Protein AF-A0A368GN59-F1 (afdb_monomer_lite)

Foldseek 3Di:
DDDDDDDPDDDDPPDDLVNCCVVPPVVVVVVVVVVDDDDDDQDDDWPPCSCCSVLNDDDDDDDDDDDVQLPDPDDDDDDPVVVNVNSVVVLVVQPQPQDPVGRSTRDDPDDD

Sequence (112 aa):
MKASSVFDKVHGPSTTQERVYSEMVSPQVERILGGYNCTLFAYRQTGTRKTYTMEGGSGEHNSDKEDPTMLAQEVRVKDRAKVYRLLRRNAQERTTAATLMNMRSSPLQSSM

Radius of gyration: 17.4 Å; chains: 1; bounding box: 45×42×35 Å

Structure (mmCIF, N/CA/C/O backbone):
data_AF-A0A368GN59-F1
#
_entry.id   AF-A0A368GN59-F1
#
loop_
_atom_site.group_PDB
_atom_site.id
_atom_site.type_symbol
_atom_site.label_atom_id
_atom_site.label_alt_id
_atom_site.label_comp_id
_atom_site.label_asym_id
_atom_site.label_entity_id
_atom_site.label_seq_id
_atom_site.pdbx_PDB_ins_code
_atom_site.Cartn_x
_atom_site.Cartn_y
_atom_site.Cartn_z
_atom_site.occupancy
_atom_site.B_iso_or_equiv
_atom_site.auth_seq_id
_atom_site.auth_comp_id
_atom_site.auth_asym_id
_atom_site.auth_atom_id
_atom_site.pdbx_PDB_model_num
ATOM 1 N N . MET A 1 1 ? 29.556 -18.273 1.683 1.00 44.53 1 MET A N 1
ATOM 2 C CA . MET A 1 1 ? 28.669 -18.237 2.869 1.00 44.53 1 MET A CA 1
ATOM 3 C C . MET A 1 1 ? 27.293 -17.748 2.429 1.00 44.53 1 MET A C 1
ATOM 5 O O . MET A 1 1 ? 27.240 -16.734 1.747 1.00 44.53 1 MET A O 1
ATOM 9 N N . LYS A 1 2 ? 26.202 -18.466 2.737 1.00 58.69 2 LYS A N 1
ATOM 10 C CA . LYS A 1 2 ? 24.828 -17.984 2.495 1.00 58.69 2 LYS A CA 1
ATOM 11 C C . LYS A 1 2 ? 24.371 -17.216 3.733 1.00 58.69 2 LYS A C 1
ATOM 13 O O . LYS A 1 2 ? 24.351 -17.790 4.815 1.00 58.69 2 LYS A O 1
ATOM 18 N N . ALA A 1 3 ? 24.019 -15.946 3.574 1.00 65.38 3 ALA A N 1
ATOM 19 C CA . ALA A 1 3 ? 23.289 -15.225 4.607 1.00 65.38 3 ALA A CA 1
ATOM 20 C C . ALA A 1 3 ? 21.856 -15.781 4.659 1.00 65.38 3 ALA A C 1
ATOM 22 O O . ALA A 1 3 ? 21.195 -15.871 3.623 1.00 65.38 3 ALA A O 1
ATOM 23 N N . SER A 1 4 ? 21.407 -16.198 5.842 1.00 73.25 4 SER A N 1
ATOM 24 C CA . SER A 1 4 ? 20.008 -16.542 6.099 1.00 73.25 4 SER A CA 1
ATOM 25 C C . SER A 1 4 ? 19.347 -15.333 6.746 1.00 73.25 4 SER A C 1
ATOM 27 O O . SER A 1 4 ? 19.852 -14.818 7.743 1.00 73.25 4 SER A O 1
ATOM 29 N N . SER A 1 5 ? 18.252 -14.857 6.164 1.00 76.44 5 SER A N 1
ATOM 30 C CA . SER A 1 5 ? 17.496 -13.713 6.670 1.00 76.44 5 SER A CA 1
ATOM 31 C C . SER A 1 5 ? 16.104 -14.182 7.063 1.00 76.44 5 SER A C 1
ATOM 33 O O . SER A 1 5 ? 15.441 -14.876 6.293 1.00 76.44 5 SER A O 1
ATOM 35 N N . VAL A 1 6 ? 15.678 -13.813 8.268 1.00 90.62 6 VAL A N 1
ATOM 36 C CA . VAL A 1 6 ? 14.341 -14.115 8.782 1.00 90.62 6 VAL A CA 1
ATOM 37 C C . VAL A 1 6 ? 13.395 -13.009 8.326 1.00 90.62 6 VAL A C 1
ATOM 39 O O . VAL A 1 6 ? 13.683 -11.830 8.517 1.00 90.62 6 VAL A O 1
ATOM 42 N N . PHE A 1 7 ? 12.281 -13.398 7.714 1.00 89.00 7 PHE A N 1
ATOM 43 C CA . PHE A 1 7 ? 11.218 -12.500 7.274 1.00 89.00 7 PHE A CA 1
ATOM 44 C C . PHE A 1 7 ? 9.879 -13.054 7.747 1.00 89.00 7 PHE A C 1
ATOM 46 O O . PHE A 1 7 ? 9.692 -14.270 7.729 1.00 89.00 7 PHE A O 1
ATOM 53 N N . ASP A 1 8 ? 8.935 -12.175 8.085 1.00 90.94 8 ASP A N 1
ATOM 54 C CA . ASP A 1 8 ? 7.575 -12.591 8.453 1.00 90.94 8 ASP A CA 1
ATOM 55 C C . ASP A 1 8 ? 6.868 -13.288 7.283 1.00 90.94 8 ASP A C 1
ATOM 57 O O . ASP A 1 8 ? 6.193 -14.301 7.458 1.00 90.94 8 ASP A O 1
ATOM 61 N N . LYS A 1 9 ? 7.055 -12.758 6.065 1.00 88.19 9 LYS A N 1
ATOM 62 C CA . LYS A 1 9 ? 6.561 -13.345 4.815 1.00 88.19 9 LYS A CA 1
ATOM 63 C C . LYS A 1 9 ? 7.515 -13.104 3.655 1.00 88.19 9 LYS A C 1
ATOM 65 O O . LYS A 1 9 ? 8.079 -12.023 3.500 1.00 88.19 9 LYS A O 1
ATOM 70 N N . VAL A 1 10 ? 7.625 -14.112 2.790 1.00 90.12 10 VAL A N 1
ATOM 71 C CA . VAL A 1 10 ? 8.368 -14.050 1.528 1.00 90.12 10 VAL A CA 1
ATOM 72 C C . VAL A 1 10 ? 7.424 -14.418 0.390 1.00 90.12 10 VAL A C 1
ATOM 74 O O . VAL A 1 10 ? 6.850 -15.504 0.373 1.00 90.12 10 VAL A O 1
ATOM 77 N N . HIS A 1 11 ? 7.271 -13.513 -0.575 1.00 88.75 11 HIS A N 1
ATOM 78 C CA . HIS A 1 11 ? 6.410 -13.710 -1.738 1.00 88.75 11 HIS A CA 1
ATOM 79 C C . HIS A 1 11 ? 7.245 -14.047 -2.977 1.00 88.75 11 HIS A C 1
ATOM 81 O O . HIS A 1 11 ? 8.146 -13.296 -3.354 1.00 88.75 11 HIS A O 1
ATOM 87 N N . GLY A 1 12 ? 6.933 -15.176 -3.618 1.00 89.12 12 GLY A N 1
ATOM 88 C CA . GLY A 1 12 ? 7.561 -15.600 -4.870 1.00 89.12 12 GLY A CA 1
ATOM 89 C C . GLY A 1 12 ? 7.043 -14.830 -6.096 1.00 89.12 12 GLY A C 1
ATOM 90 O O . GLY A 1 12 ? 6.039 -14.120 -6.001 1.00 89.12 12 GLY A O 1
ATOM 91 N N . PRO A 1 13 ? 7.677 -14.999 -7.270 1.00 87.44 13 PRO A N 1
ATOM 92 C CA . PRO A 1 13 ? 7.349 -14.256 -8.494 1.00 87.44 13 PRO A CA 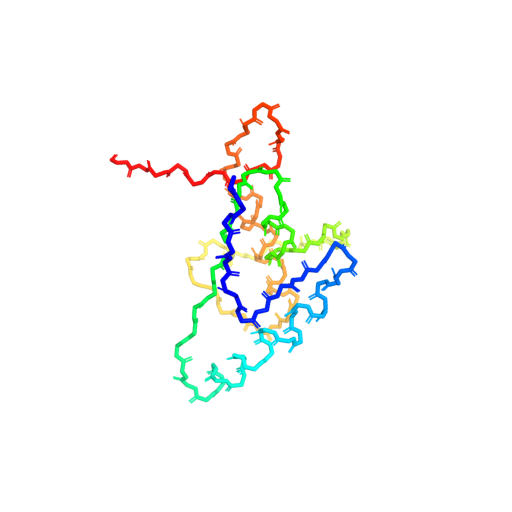1
ATOM 93 C C . PRO A 1 13 ? 5.937 -14.519 -9.041 1.00 87.44 13 PRO A C 1
ATOM 95 O O . PRO A 1 13 ? 5.416 -13.696 -9.785 1.00 87.44 13 PRO A O 1
ATOM 98 N N . SER A 1 14 ? 5.305 -15.633 -8.667 1.00 91.00 14 SER A N 1
ATOM 99 C CA . SER A 1 14 ? 3.919 -15.963 -9.020 1.00 91.00 14 SER A CA 1
ATOM 100 C C . SER A 1 14 ? 2.873 -15.275 -8.134 1.00 91.00 14 SER A C 1
ATOM 102 O O . SER A 1 14 ? 1.675 -15.417 -8.373 1.00 91.00 14 SER A O 1
ATOM 104 N N . THR A 1 15 ? 3.295 -14.541 -7.099 1.00 91.00 15 THR A N 1
ATOM 105 C CA . THR A 1 15 ? 2.369 -13.871 -6.178 1.00 91.00 15 THR A CA 1
ATOM 106 C C . THR A 1 15 ? 1.695 -12.685 -6.864 1.00 91.00 15 THR A C 1
ATOM 108 O O . THR A 1 15 ? 2.360 -11.814 -7.425 1.00 91.00 15 THR A O 1
ATOM 111 N N . THR A 1 16 ? 0.366 -12.623 -6.788 1.00 90.44 16 THR A N 1
ATOM 112 C CA . THR A 1 16 ? -0.431 -11.531 -7.356 1.00 90.44 16 THR A CA 1
ATOM 113 C C . THR A 1 16 ? -0.519 -10.334 -6.408 1.00 90.44 16 THR A C 1
ATOM 115 O O . THR A 1 16 ? -0.355 -10.458 -5.193 1.00 90.44 16 THR A O 1
ATOM 118 N N . GLN A 1 17 ? -0.838 -9.161 -6.961 1.00 85.62 17 GLN A N 1
ATOM 119 C CA . GLN A 1 17 ? -1.079 -7.943 -6.175 1.00 85.62 17 GLN A CA 1
ATOM 120 C C . GLN A 1 17 ? -2.243 -8.103 -5.193 1.00 85.62 17 GLN A C 1
ATOM 122 O O . GLN A 1 17 ? -2.163 -7.635 -4.062 1.00 85.62 17 GLN A O 1
ATOM 127 N N . GLU A 1 18 ? -3.299 -8.797 -5.615 1.00 91.81 18 GLU A N 1
ATOM 128 C CA . GLU A 1 18 ? -4.454 -9.107 -4.773 1.00 91.81 18 GLU A CA 1
ATOM 129 C C . GLU A 1 18 ? -4.048 -9.917 -3.541 1.00 91.81 18 GLU A C 1
ATOM 131 O O . GLU A 1 18 ? -4.441 -9.589 -2.423 1.00 91.81 18 GLU A O 1
ATOM 136 N N . ARG A 1 19 ? -3.188 -10.924 -3.728 1.00 92.12 19 ARG A N 1
ATOM 137 C CA . ARG A 1 19 ? -2.720 -11.756 -2.623 1.00 92.12 19 ARG A CA 1
ATOM 138 C C . ARG A 1 19 ? -1.871 -10.970 -1.629 1.00 92.12 19 ARG A C 1
ATOM 140 O O . ARG A 1 19 ? -2.091 -11.085 -0.429 1.00 92.12 19 ARG A O 1
ATOM 147 N N . VAL A 1 20 ? -0.956 -10.128 -2.114 1.00 91.44 20 VAL A N 1
ATOM 148 C CA . VAL A 1 20 ? -0.173 -9.231 -1.243 1.00 91.44 20 VAL A CA 1
ATOM 149 C C . VAL A 1 20 ? -1.094 -8.275 -0.477 1.00 91.44 20 VAL A C 1
ATOM 151 O O . VAL A 1 20 ? -0.912 -8.083 0.723 1.00 91.44 20 VAL A O 1
ATOM 154 N N . TYR A 1 21 ? -2.106 -7.705 -1.141 1.00 91.00 21 TYR A N 1
ATOM 155 C CA . TYR A 1 21 ? -3.072 -6.813 -0.501 1.00 91.00 21 TYR A CA 1
ATOM 156 C C . TYR A 1 21 ? -3.864 -7.519 0.603 1.00 91.00 21 TYR A C 1
ATOM 158 O O . TYR A 1 21 ? -3.895 -7.036 1.734 1.00 91.00 21 TYR A O 1
ATOM 166 N N . SER A 1 22 ? -4.467 -8.669 0.295 1.00 93.75 22 SER A N 1
ATOM 167 C CA . SER A 1 22 ? -5.272 -9.437 1.248 1.00 93.75 22 SER A CA 1
ATOM 168 C C . SER A 1 22 ? -4.456 -9.834 2.478 1.00 93.75 22 SER A C 1
ATOM 170 O O . SER A 1 22 ? -4.918 -9.678 3.604 1.00 93.75 22 SER A O 1
ATOM 172 N N . GLU A 1 23 ? -3.222 -10.286 2.268 1.00 92.19 23 GLU A N 1
ATOM 173 C CA . GLU A 1 23 ? -2.396 -10.835 3.336 1.00 92.19 23 GLU A CA 1
ATOM 174 C C . GLU A 1 23 ? -1.683 -9.786 4.201 1.00 92.19 23 GLU A C 1
ATOM 176 O O . GLU A 1 23 ? -1.375 -10.088 5.354 1.00 92.19 23 GLU A O 1
ATOM 181 N N . MET A 1 24 ? -1.371 -8.602 3.658 1.00 91.12 24 MET A N 1
ATOM 182 C CA . MET A 1 24 ? -0.531 -7.599 4.335 1.00 91.12 24 MET A CA 1
ATOM 183 C C . MET A 1 24 ? -1.250 -6.274 4.593 1.00 91.12 24 MET A C 1
ATOM 185 O O . MET A 1 24 ? -0.979 -5.618 5.596 1.00 91.12 24 MET A O 1
ATOM 189 N N . VAL A 1 25 ? -2.142 -5.857 3.690 1.00 91.69 25 VAL A N 1
ATOM 190 C CA . VAL A 1 25 ? -2.725 -4.505 3.683 1.00 91.69 25 VAL A CA 1
ATOM 191 C C . VAL A 1 25 ? -4.132 -4.498 4.266 1.00 91.69 25 VAL A C 1
ATOM 193 O O . VAL A 1 25 ? -4.432 -3.639 5.089 1.00 91.69 25 VAL A O 1
ATOM 196 N N . SER A 1 26 ? -4.975 -5.465 3.892 1.00 94.50 26 SER A N 1
ATOM 197 C CA . SER A 1 26 ? -6.367 -5.553 4.356 1.00 94.50 26 SER A CA 1
ATOM 198 C C . SER A 1 26 ? -6.499 -5.484 5.886 1.00 94.50 26 SER A C 1
ATOM 200 O O . SER A 1 26 ? -7.290 -4.667 6.356 1.00 94.50 26 SER A O 1
ATOM 202 N N . PRO A 1 27 ? -5.683 -6.202 6.690 1.00 93.81 27 PRO A N 1
ATOM 203 C CA . PRO A 1 27 ? -5.767 -6.106 8.151 1.00 93.81 27 PRO A CA 1
ATOM 204 C C . PRO A 1 27 ? -5.410 -4.715 8.698 1.00 93.81 27 PRO A C 1
ATOM 206 O O . PRO A 1 27 ? -5.876 -4.317 9.761 1.00 93.81 27 PRO A O 1
ATOM 209 N N . GLN A 1 28 ? -4.582 -3.945 7.984 1.00 94.00 28 GLN A N 1
ATOM 210 C CA . GLN A 1 28 ? -4.236 -2.582 8.398 1.00 94.00 28 GLN A CA 1
ATOM 211 C C . GLN A 1 28 ? -5.381 -1.603 8.120 1.00 94.00 28 GLN A C 1
ATOM 213 O O . GLN A 1 28 ? -5.538 -0.637 8.859 1.00 94.00 28 GLN A O 1
ATOM 218 N N . VAL A 1 29 ? -6.210 -1.852 7.098 1.00 93.44 29 VAL A N 1
ATOM 219 C CA . VAL A 1 29 ? -7.385 -1.015 6.800 1.00 93.44 29 VAL A CA 1
ATOM 220 C C . VAL A 1 29 ? -8.369 -1.031 7.967 1.00 93.44 29 VAL A C 1
ATOM 222 O O . VAL A 1 29 ? -8.855 0.024 8.364 1.00 93.44 29 VAL A O 1
ATOM 225 N N . GLU A 1 30 ? -8.604 -2.196 8.571 1.00 93.38 30 GLU A N 1
ATOM 226 C CA . GLU A 1 30 ? -9.454 -2.315 9.763 1.00 93.38 30 GLU A CA 1
ATOM 227 C C . GLU A 1 30 ? -8.910 -1.484 10.933 1.00 93.38 30 GLU A C 1
ATOM 229 O O . GLU A 1 30 ? -9.664 -0.778 11.602 1.00 93.38 30 GLU A O 1
ATOM 234 N N . ARG A 1 31 ? -7.586 -1.479 11.132 1.00 94.88 31 ARG A N 1
ATOM 235 C CA . ARG A 1 31 ? -6.935 -0.639 12.149 1.00 94.88 31 ARG A CA 1
ATOM 236 C C . ARG A 1 31 ? -7.084 0.850 11.841 1.00 94.88 31 ARG A C 1
ATOM 238 O O . ARG A 1 31 ? -7.372 1.626 12.745 1.00 94.88 31 ARG A O 1
ATOM 245 N N . ILE A 1 32 ? -6.937 1.254 10.581 1.00 95.56 32 ILE A N 1
ATOM 246 C CA . ILE A 1 32 ? -7.145 2.649 10.166 1.00 95.56 32 ILE A CA 1
ATOM 247 C C . ILE A 1 32 ? -8.582 3.089 10.468 1.00 95.56 32 ILE A C 1
ATOM 249 O O . ILE A 1 32 ? -8.786 4.155 11.045 1.00 95.56 32 ILE A O 1
ATOM 253 N N . LEU A 1 33 ? -9.577 2.255 10.146 1.00 94.88 33 LEU A N 1
ATOM 254 C CA . LEU A 1 33 ? -10.983 2.531 10.463 1.00 94.88 33 LEU A CA 1
ATOM 255 C C . LEU A 1 33 ? -11.248 2.571 11.977 1.00 94.88 33 LEU A C 1
ATOM 257 O O . LEU A 1 33 ? -12.117 3.315 12.422 1.00 94.88 33 LEU A O 1
ATOM 261 N N . GLY A 1 34 ? -10.466 1.830 12.765 1.00 95.75 34 GLY A N 1
ATOM 262 C CA . GLY A 1 34 ? -10.450 1.898 14.228 1.00 95.75 34 GLY A CA 1
ATOM 263 C C . GLY A 1 34 ? -9.740 3.125 14.816 1.00 95.75 34 GLY A C 1
ATOM 264 O O . GLY A 1 34 ? -9.636 3.226 16.035 1.00 95.75 34 GLY A O 1
ATOM 265 N N . GLY A 1 35 ? -9.241 4.048 13.986 1.00 94.81 35 GLY A N 1
ATOM 266 C CA . GLY A 1 35 ? -8.583 5.282 14.429 1.00 94.81 35 GLY A CA 1
ATOM 267 C C . GLY A 1 35 ? -7.074 5.162 14.665 1.00 94.81 35 GLY A C 1
ATOM 268 O O . GLY A 1 35 ? -6.479 6.063 15.254 1.00 94.81 35 GLY A O 1
ATOM 269 N N . TYR A 1 36 ? -6.433 4.078 14.215 1.00 96.94 36 TYR A N 1
ATOM 270 C CA . TYR A 1 36 ? -4.982 3.914 14.324 1.00 96.94 36 TYR A CA 1
ATOM 271 C C . TYR A 1 36 ? -4.249 4.467 13.100 1.00 96.94 36 TYR A C 1
ATOM 273 O O . TYR A 1 36 ? -4.562 4.135 11.956 1.00 96.94 36 TYR A O 1
ATOM 281 N N . ASN A 1 37 ? -3.176 5.218 13.342 1.00 92.81 37 ASN A N 1
ATOM 282 C CA . ASN A 1 37 ? -2.250 5.613 12.284 1.00 92.81 37 ASN A CA 1
ATOM 283 C C . ASN A 1 37 ? -1.448 4.396 11.806 1.00 92.81 37 ASN A C 1
ATOM 285 O O . ASN A 1 37 ? -0.789 3.726 12.601 1.00 92.81 37 ASN A O 1
ATOM 289 N N . CYS A 1 38 ? -1.485 4.132 10.501 1.00 90.56 38 CYS A N 1
ATOM 290 C CA . CYS A 1 38 ? -0.746 3.045 9.868 1.00 90.56 38 CYS A CA 1
ATOM 291 C C . CYS A 1 38 ? 0.099 3.595 8.717 1.00 90.56 38 CYS A C 1
ATOM 293 O O . CYS A 1 38 ? -0.386 4.391 7.915 1.00 90.56 38 CYS A O 1
ATOM 295 N N . THR A 1 39 ? 1.340 3.122 8.602 1.00 89.25 39 THR A N 1
ATOM 296 C CA . THR A 1 39 ? 2.275 3.538 7.548 1.00 89.25 39 THR A CA 1
ATOM 297 C C . THR A 1 39 ? 2.813 2.311 6.828 1.00 89.25 39 THR A C 1
ATOM 299 O O . THR A 1 39 ? 3.243 1.354 7.469 1.00 89.25 39 THR A O 1
ATOM 302 N N . LEU A 1 40 ? 2.812 2.342 5.493 1.00 86.19 40 LEU A N 1
ATOM 303 C CA . LEU A 1 40 ? 3.311 1.256 4.651 1.00 86.19 40 LEU A CA 1
ATOM 304 C C . LEU A 1 40 ? 4.443 1.760 3.750 1.00 86.19 40 LEU A C 1
ATOM 306 O O . LEU A 1 40 ? 4.271 2.738 3.023 1.00 86.19 40 LEU A O 1
ATOM 310 N N . PHE A 1 41 ? 5.588 1.075 3.773 1.00 83.25 41 PHE A N 1
ATOM 311 C CA . PHE A 1 41 ? 6.749 1.416 2.949 1.00 83.25 41 PHE A CA 1
ATOM 312 C C . PHE A 1 41 ? 7.028 0.337 1.902 1.00 83.25 41 PHE A C 1
ATOM 314 O O . PHE A 1 41 ? 7.070 -0.853 2.207 1.00 83.25 41 PHE A O 1
ATOM 321 N N . ALA A 1 42 ? 7.294 0.764 0.667 1.00 80.25 42 ALA A N 1
ATOM 322 C CA . ALA A 1 42 ? 7.772 -0.102 -0.405 1.00 80.25 42 ALA A CA 1
ATOM 323 C C . ALA A 1 42 ? 9.247 0.205 -0.704 1.00 80.25 42 ALA A C 1
ATOM 325 O O . ALA A 1 42 ? 9.566 1.139 -1.442 1.00 80.25 42 ALA A O 1
ATOM 326 N N . TYR A 1 43 ? 10.159 -0.596 -0.148 1.00 77.12 43 TYR A N 1
ATOM 327 C CA . TYR A 1 43 ? 11.601 -0.435 -0.341 1.00 77.12 43 TYR A CA 1
ATOM 328 C C . TYR A 1 43 ? 12.166 -1.521 -1.259 1.00 77.12 43 TYR A C 1
ATOM 330 O O . TYR A 1 43 ? 12.069 -2.707 -0.961 1.00 77.12 43 TYR A O 1
ATOM 338 N N . ARG A 1 44 ? 12.737 -1.116 -2.397 1.00 67.44 44 ARG A N 1
ATOM 339 C CA . ARG A 1 44 ? 13.424 -1.983 -3.373 1.00 67.44 44 ARG A CA 1
ATOM 340 C C . ARG A 1 44 ? 14.409 -1.168 -4.220 1.00 67.44 44 ARG A C 1
ATOM 342 O O . ARG A 1 44 ? 14.287 0.056 -4.303 1.00 67.44 44 ARG A O 1
ATOM 349 N N . GLN A 1 45 ? 15.328 -1.827 -4.921 1.00 68.62 45 GLN A N 1
ATOM 350 C CA . GLN A 1 45 ? 16.182 -1.179 -5.926 1.00 68.62 45 GLN A CA 1
ATOM 351 C C . GLN A 1 45 ? 15.353 -0.663 -7.123 1.00 68.62 45 GLN A C 1
ATOM 353 O O . GLN A 1 45 ? 14.260 -1.157 -7.410 1.00 68.62 45 GLN A O 1
ATOM 358 N N . THR A 1 46 ? 15.834 0.358 -7.830 1.00 70.25 46 THR A N 1
ATOM 359 C CA . THR A 1 46 ? 15.207 0.861 -9.067 1.00 70.25 46 THR A CA 1
ATOM 360 C C . THR A 1 46 ? 15.035 -0.250 -10.117 1.00 70.25 46 THR A C 1
ATOM 362 O O . THR A 1 46 ? 15.840 -1.170 -10.181 1.00 70.25 46 THR A O 1
ATOM 365 N N . GLY A 1 47 ? 13.949 -0.203 -10.902 1.00 60.97 47 GLY A N 1
ATOM 366 C CA . GLY A 1 47 ? 13.621 -1.221 -11.918 1.00 60.97 47 GLY A CA 1
ATOM 367 C C . GLY A 1 47 ? 12.835 -2.442 -11.409 1.00 60.97 47 GLY A C 1
ATOM 368 O O . GLY A 1 47 ? 12.319 -3.213 -12.208 1.00 60.97 47 GLY A O 1
ATOM 369 N N . THR A 1 48 ? 12.641 -2.596 -10.092 1.00 61.50 48 THR A N 1
ATOM 370 C CA . THR A 1 48 ? 12.002 -3.792 -9.484 1.00 61.50 48 THR A CA 1
ATOM 371 C C . THR A 1 48 ? 10.527 -3.606 -9.084 1.00 61.50 48 THR A C 1
ATOM 373 O O . THR A 1 48 ? 10.032 -4.212 -8.127 1.00 61.50 48 THR A O 1
ATOM 376 N N . ARG A 1 49 ? 9.795 -2.781 -9.846 1.00 64.62 49 ARG A N 1
ATOM 377 C CA . ARG A 1 49 ? 8.324 -2.644 -9.780 1.00 64.62 49 ARG A CA 1
ATOM 378 C C . ARG A 1 49 ? 7.731 -2.043 -8.487 1.00 64.62 49 ARG A C 1
ATOM 380 O O . ARG A 1 49 ? 6.546 -2.228 -8.248 1.00 64.62 49 ARG A O 1
ATOM 387 N N . LYS A 1 50 ? 8.477 -1.243 -7.709 1.00 74.06 50 LYS A N 1
ATOM 388 C CA . LYS A 1 50 ? 7.930 -0.480 -6.551 1.00 74.06 50 LYS A CA 1
ATOM 389 C C . LYS A 1 50 ? 6.649 0.286 -6.894 1.00 74.06 50 LYS A C 1
ATOM 391 O O . LYS A 1 50 ? 5.632 0.128 -6.228 1.00 74.06 50 LYS A O 1
ATOM 396 N N . THR A 1 51 ? 6.708 1.068 -7.971 1.00 65.12 51 THR A N 1
ATOM 397 C CA . THR A 1 51 ? 5.592 1.871 -8.480 1.00 65.12 51 THR A CA 1
ATOM 398 C C . THR A 1 51 ? 4.409 0.992 -8.859 1.00 65.12 51 THR A C 1
ATOM 400 O O . THR A 1 51 ? 3.293 1.281 -8.471 1.00 65.12 51 THR A O 1
ATOM 403 N N . TYR A 1 52 ? 4.642 -0.151 -9.506 1.00 67.38 52 TYR A N 1
ATOM 404 C CA . TYR A 1 52 ? 3.572 -1.100 -9.818 1.00 67.38 52 TYR A CA 1
ATOM 405 C C . TYR A 1 52 ? 2.918 -1.679 -8.554 1.00 67.38 52 TYR A C 1
ATOM 407 O O . TYR A 1 52 ? 1.709 -1.885 -8.535 1.00 67.38 52 TYR A O 1
ATOM 415 N N . THR A 1 53 ? 3.693 -1.927 -7.491 1.00 70.62 53 THR A N 1
ATOM 416 C CA . THR A 1 53 ? 3.137 -2.408 -6.221 1.00 70.62 53 THR A CA 1
ATOM 417 C C . THR A 1 53 ? 2.217 -1.373 -5.562 1.00 70.62 53 THR A C 1
ATOM 419 O O . THR A 1 53 ? 1.199 -1.772 -5.005 1.00 70.62 53 THR A O 1
ATOM 422 N N . MET A 1 54 ? 2.544 -0.078 -5.654 1.00 75.44 54 MET A N 1
ATOM 423 C CA . MET A 1 54 ? 1.807 1.016 -4.996 1.00 75.44 54 MET A CA 1
ATOM 424 C C . MET A 1 54 ? 0.709 1.655 -5.863 1.00 75.44 54 MET A C 1
ATOM 426 O O . MET A 1 54 ? -0.334 2.037 -5.346 1.00 75.44 54 MET A O 1
ATOM 430 N N . GLU A 1 55 ? 0.941 1.790 -7.167 1.00 69.62 55 GLU A N 1
ATOM 431 C CA . GLU A 1 55 ? 0.084 2.522 -8.113 1.00 69.62 55 GLU A CA 1
ATOM 432 C C . GLU A 1 55 ? -0.669 1.584 -9.076 1.00 69.62 55 GLU A C 1
ATOM 434 O O . GLU A 1 55 ? -1.667 1.983 -9.675 1.00 69.62 55 GLU A O 1
ATOM 439 N N . GLY A 1 56 ? -0.249 0.319 -9.203 1.00 70.81 56 GLY A N 1
ATOM 440 C CA . GLY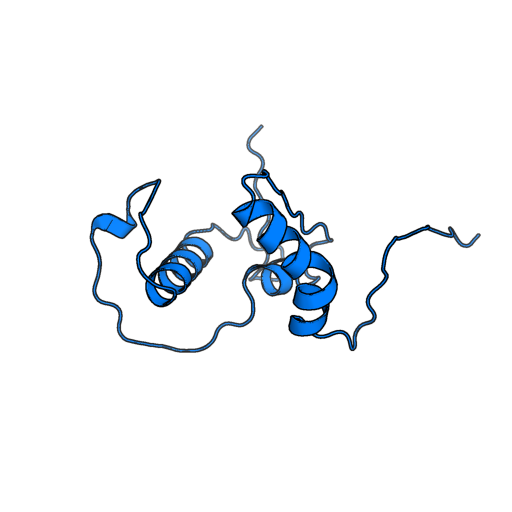 A 1 56 ? -0.880 -0.663 -10.088 1.00 70.81 56 GLY A CA 1
ATOM 441 C C . GLY A 1 56 ? -0.525 -0.495 -11.573 1.00 70.81 56 GLY A C 1
ATOM 442 O O . GLY A 1 56 ? 0.519 0.051 -11.931 1.00 70.81 56 GLY A O 1
ATOM 443 N N . GLY A 1 57 ? -1.369 -1.046 -12.453 1.00 66.25 57 GLY A N 1
ATOM 444 C CA . GLY A 1 57 ? -1.224 -0.960 -13.912 1.00 66.25 57 GLY A CA 1
ATOM 445 C C . GLY A 1 57 ? -2.002 0.213 -14.521 1.00 66.25 57 GLY A C 1
ATOM 446 O O . GLY A 1 57 ? -3.082 0.566 -14.051 1.00 66.25 57 GLY A O 1
ATOM 447 N N . SER A 1 58 ? -1.475 0.804 -15.596 1.00 58.53 58 SER A N 1
ATOM 448 C CA . SER A 1 58 ? -2.109 1.903 -16.336 1.00 58.53 58 SER A CA 1
ATOM 449 C C . SER A 1 58 ? -3.270 1.398 -17.210 1.00 58.53 58 SER A C 1
ATOM 451 O O . SER A 1 58 ? -3.052 1.032 -18.360 1.00 58.53 58 SER A O 1
ATOM 453 N N . GLY A 1 59 ? -4.490 1.338 -16.666 1.00 52.66 59 GLY A N 1
ATOM 454 C CA . GLY A 1 59 ? -5.721 1.074 -17.438 1.00 52.66 59 GLY A CA 1
ATOM 455 C C . GLY A 1 59 ? -6.313 2.348 -18.061 1.00 52.66 59 GLY A C 1
ATOM 456 O O . GLY A 1 59 ? -6.214 3.419 -17.463 1.00 52.66 59 GLY A O 1
ATOM 457 N N . GLU A 1 60 ? -6.920 2.254 -19.244 1.00 54.41 60 GLU A N 1
ATOM 458 C CA . GLU A 1 60 ? -7.256 3.391 -20.119 1.00 54.41 60 GLU A CA 1
ATOM 459 C C . GLU A 1 60 ? -8.512 4.220 -19.756 1.00 54.41 60 GLU A C 1
ATOM 461 O O . GLU A 1 60 ? -9.451 3.736 -19.132 1.00 54.41 60 GLU A O 1
ATOM 466 N N . HIS A 1 61 ? -8.420 5.496 -20.163 1.00 56.25 61 HIS A N 1
ATOM 467 C CA . HIS A 1 61 ? -9.381 6.549 -20.541 1.00 56.25 61 HIS A CA 1
ATOM 468 C C . HIS A 1 61 ? -10.840 6.572 -20.042 1.00 56.25 61 HIS A C 1
ATOM 470 O O . HIS A 1 61 ? -11.674 5.756 -20.417 1.00 56.25 61 HIS A O 1
ATOM 476 N N . ASN A 1 62 ? -11.178 7.687 -19.381 1.00 52.97 62 ASN A N 1
ATOM 477 C CA . ASN A 1 62 ? -12.435 8.412 -19.577 1.00 52.97 62 ASN A CA 1
ATOM 478 C C . ASN A 1 62 ? -12.107 9.910 -19.687 1.00 52.97 62 ASN A C 1
ATOM 480 O O . ASN A 1 62 ? -11.187 10.384 -19.030 1.00 52.97 62 ASN A O 1
ATOM 484 N N . SER A 1 63 ? -12.821 10.637 -20.546 1.00 55.66 63 SER A N 1
ATOM 485 C CA . SER A 1 63 ? -12.658 12.080 -20.756 1.00 55.66 63 SER A CA 1
ATOM 486 C C . SER A 1 63 ? -12.979 12.850 -19.471 1.00 55.66 63 SER A C 1
ATOM 488 O O . SER A 1 63 ? -14.147 12.983 -19.093 1.00 55.66 63 SER A O 1
ATOM 490 N N . ASP A 1 64 ? -11.938 13.321 -18.791 1.00 59.56 64 ASP A N 1
ATOM 491 C CA . ASP A 1 64 ? -12.036 14.026 -17.520 1.00 59.56 64 ASP A CA 1
ATOM 492 C C . ASP A 1 64 ? -12.462 15.487 -17.733 1.00 59.56 64 ASP A C 1
ATOM 494 O O . ASP A 1 64 ? -11.919 16.199 -18.574 1.00 59.56 64 ASP A O 1
ATOM 498 N N . LYS A 1 65 ? -13.447 15.956 -16.957 1.00 60.50 65 LYS A N 1
ATOM 499 C CA . LYS A 1 65 ? -13.701 17.394 -16.799 1.00 60.50 65 LYS A CA 1
ATOM 500 C C . LYS A 1 65 ? -12.729 17.939 -15.754 1.00 60.50 65 LYS A C 1
ATOM 502 O O . LYS A 1 65 ? -12.662 17.388 -14.652 1.00 60.50 65 LYS A O 1
ATOM 507 N N . GLU A 1 66 ? -12.030 19.016 -16.102 1.00 59.34 66 GLU A N 1
ATOM 508 C CA . GLU A 1 66 ? -11.147 19.776 -15.212 1.00 59.34 66 GLU A CA 1
ATOM 509 C C . GLU A 1 66 ? -11.926 20.214 -13.955 1.00 59.34 66 GLU A C 1
ATOM 511 O O . GLU A 1 66 ? -12.833 21.045 -14.022 1.00 59.34 66 GLU A O 1
ATOM 516 N N . ASP A 1 67 ? -11.619 19.612 -12.803 1.00 67.44 67 ASP A N 1
ATOM 517 C CA . ASP A 1 67 ? -12.145 20.031 -11.500 1.00 67.44 67 ASP A CA 1
ATOM 518 C C . ASP A 1 67 ? -11.139 21.028 -10.895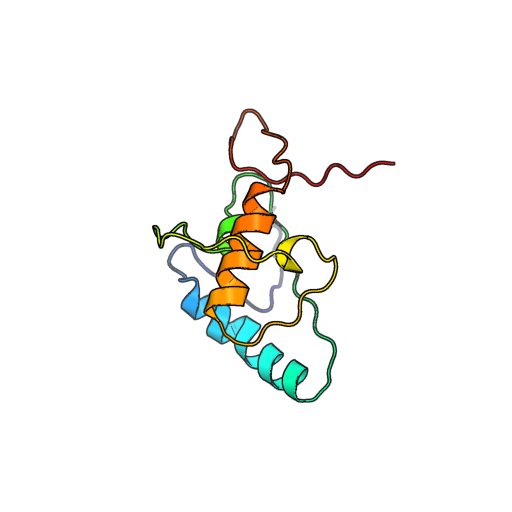 1.00 67.44 67 ASP A C 1
ATOM 520 O O . ASP A 1 67 ? -10.020 20.631 -10.568 1.00 67.44 67 ASP A O 1
ATOM 524 N N . PRO A 1 68 ? -11.487 22.314 -10.715 1.00 65.06 68 PRO A N 1
ATOM 525 C CA . PRO A 1 68 ? -10.551 23.319 -10.212 1.00 65.06 68 PRO A CA 1
ATOM 526 C C . PRO A 1 68 ? -10.052 23.044 -8.781 1.00 65.06 68 PRO A C 1
ATOM 528 O O . PRO A 1 68 ? -9.036 23.605 -8.377 1.00 65.06 68 PRO A O 1
ATOM 531 N N . THR A 1 69 ? -10.690 22.142 -8.015 1.00 67.19 69 THR A N 1
ATOM 532 C CA . THR A 1 69 ? -10.150 21.702 -6.710 1.00 67.19 69 THR A CA 1
ATOM 533 C C . THR A 1 69 ? -8.943 20.772 -6.816 1.00 67.19 69 THR A C 1
ATOM 535 O O . THR A 1 69 ? -8.317 20.489 -5.799 1.00 67.19 69 THR A O 1
ATOM 538 N N . MET A 1 70 ? -8.569 20.320 -8.017 1.00 62.62 70 MET A N 1
ATOM 539 C CA . MET A 1 70 ? -7.412 19.439 -8.211 1.00 62.62 70 MET A CA 1
ATOM 540 C C . MET A 1 70 ? -6.082 20.118 -7.846 1.00 62.62 70 MET A C 1
ATOM 542 O O . MET A 1 70 ? -5.124 19.430 -7.520 1.00 62.62 70 MET A O 1
ATOM 546 N N . LEU A 1 71 ? -6.010 21.452 -7.821 1.00 64.88 71 LEU A N 1
ATOM 547 C CA . LEU A 1 71 ? -4.790 22.183 -7.448 1.00 64.88 71 LEU A CA 1
ATOM 548 C C . LEU A 1 71 ? -4.562 22.300 -5.929 1.00 64.88 71 LEU A C 1
ATOM 550 O O . LEU A 1 71 ? -3.505 22.769 -5.513 1.00 64.88 71 LEU A O 1
ATOM 554 N N . ALA A 1 72 ? -5.522 21.899 -5.090 1.00 69.50 72 ALA A N 1
ATOM 555 C CA . ALA A 1 72 ? -5.370 22.009 -3.642 1.00 69.50 72 ALA A CA 1
ATOM 556 C C . ALA A 1 72 ? -4.411 20.942 -3.083 1.00 69.50 72 A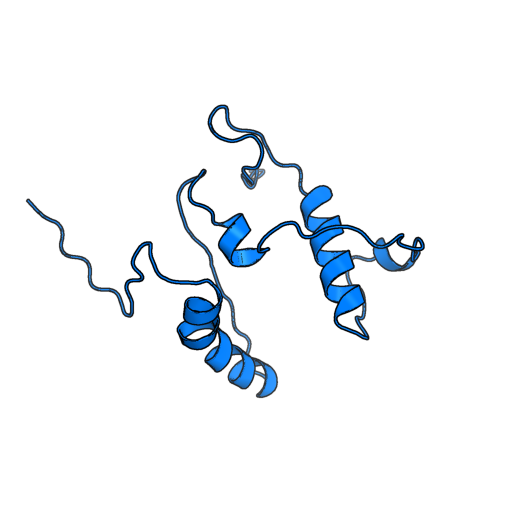LA A C 1
ATOM 558 O O . ALA A 1 72 ? -4.407 19.795 -3.530 1.00 69.50 72 ALA A O 1
ATOM 559 N N . GLN A 1 73 ? -3.634 21.318 -2.060 1.00 68.19 73 GLN A N 1
ATOM 560 C CA . GLN A 1 73 ? -2.751 20.393 -1.332 1.00 68.19 73 GLN A CA 1
ATOM 561 C C . GLN A 1 73 ? -3.541 19.275 -0.636 1.00 68.19 73 GLN A C 1
ATOM 563 O O . GLN A 1 73 ? -3.083 18.137 -0.576 1.00 68.19 73 GLN A O 1
ATOM 568 N N . GLU A 1 74 ? -4.756 19.585 -0.177 1.00 79.19 74 GLU A N 1
ATOM 569 C CA . GLU A 1 74 ? -5.696 18.621 0.384 1.00 79.19 74 GLU A CA 1
ATOM 570 C C . GLU A 1 74 ? -7.028 18.698 -0.357 1.00 79.19 74 GLU A C 1
ATOM 572 O O . GLU A 1 74 ? -7.685 19.739 -0.416 1.00 79.19 74 GLU A O 1
ATOM 577 N N . VAL A 1 75 ? -7.445 17.567 -0.923 1.00 84.56 75 VAL A N 1
ATOM 578 C CA . VAL A 1 75 ? -8.684 17.466 -1.691 1.00 84.56 75 VAL A CA 1
ATOM 579 C C . VAL A 1 75 ? -9.614 16.491 -0.992 1.00 84.56 75 VAL A C 1
ATOM 581 O O . VAL A 1 75 ? -9.308 15.305 -0.868 1.00 84.56 75 VAL A O 1
ATOM 584 N N . ARG A 1 76 ? -10.797 16.960 -0.576 1.00 85.62 76 ARG A N 1
ATOM 585 C CA . ARG A 1 76 ? -11.815 16.067 -0.013 1.00 85.62 76 ARG A CA 1
ATOM 586 C C . ARG A 1 76 ? -12.387 15.173 -1.111 1.00 85.62 76 ARG A C 1
ATOM 588 O O . ARG A 1 76 ? -12.927 15.655 -2.112 1.00 85.62 76 ARG A O 1
ATOM 595 N N . VAL A 1 77 ? -12.286 13.865 -0.910 1.00 86.75 77 VAL A N 1
ATOM 596 C CA . VAL A 1 77 ? -12.747 12.864 -1.873 1.00 86.75 77 VAL A CA 1
ATOM 597 C C . VAL A 1 77 ? -14.114 12.324 -1.459 1.00 86.75 77 VAL A C 1
ATOM 599 O O . VAL A 1 77 ? -14.321 11.986 -0.299 1.00 86.75 77 VAL A O 1
ATOM 602 N N . LYS A 1 78 ? -15.059 12.274 -2.406 1.00 87.44 78 LYS A N 1
ATOM 603 C CA . LYS A 1 78 ? -16.427 11.772 -2.183 1.00 87.44 78 LYS A CA 1
ATOM 604 C C . LYS A 1 78 ? -16.662 10.369 -2.747 1.00 87.44 78 LYS A C 1
ATOM 606 O O . LYS A 1 78 ? -17.582 9.690 -2.312 1.00 87.44 78 LYS A O 1
ATOM 611 N N . ASP A 1 79 ? -15.846 9.945 -3.708 1.00 88.69 79 ASP A N 1
ATOM 612 C CA . ASP A 1 79 ? -16.004 8.680 -4.417 1.00 88.69 79 ASP A CA 1
ATOM 613 C C . ASP A 1 79 ? -14.651 8.126 -4.894 1.00 88.69 79 ASP A C 1
ATOM 615 O O . ASP A 1 79 ? -13.658 8.848 -5.033 1.00 88.69 79 ASP A O 1
ATOM 619 N N . ARG A 1 80 ? -14.621 6.819 -5.180 1.00 87.38 80 ARG A N 1
ATOM 620 C CA . ARG A 1 80 ? -13.415 6.116 -5.644 1.00 87.38 80 ARG A CA 1
ATOM 621 C C . ARG A 1 80 ? -12.877 6.640 -6.978 1.00 87.38 80 ARG A C 1
ATOM 623 O O . ARG A 1 80 ? -11.672 6.580 -7.202 1.00 87.38 80 ARG A O 1
ATOM 630 N N . ALA A 1 81 ? -13.731 7.151 -7.865 1.00 85.50 81 ALA A N 1
ATOM 631 C CA . ALA A 1 81 ? -13.289 7.641 -9.167 1.00 85.50 81 ALA A CA 1
ATOM 632 C C . ALA A 1 81 ? -12.446 8.913 -9.008 1.00 85.50 81 ALA A C 1
ATOM 634 O O . ALA A 1 81 ? -11.422 9.059 -9.674 1.00 85.50 81 ALA A O 1
ATOM 635 N N . LYS A 1 82 ? -12.808 9.806 -8.078 1.00 84.06 82 LYS A N 1
ATOM 636 C CA . LYS A 1 82 ? -11.981 10.968 -7.724 1.00 84.06 82 LYS A CA 1
ATOM 637 C C . LYS A 1 82 ? -10.647 10.554 -7.086 1.00 84.06 82 LYS A C 1
ATOM 639 O O . LYS A 1 82 ? -9.639 11.164 -7.429 1.00 84.06 82 LYS A O 1
ATOM 644 N N . VAL A 1 83 ? -10.602 9.490 -6.269 1.00 87.00 83 VAL A N 1
ATOM 645 C CA . VAL A 1 83 ? -9.325 8.937 -5.755 1.00 87.00 83 VAL A CA 1
ATOM 646 C C . VAL A 1 83 ? -8.407 8.536 -6.912 1.00 87.00 83 VAL A C 1
ATOM 648 O O . VAL A 1 83 ? -7.269 8.992 -6.982 1.00 87.00 83 VAL A O 1
ATOM 651 N N . TYR A 1 84 ? -8.896 7.712 -7.844 1.00 83.50 84 TYR A N 1
ATOM 652 C CA . TYR A 1 84 ? -8.064 7.228 -8.949 1.00 83.50 84 TYR A CA 1
ATOM 653 C C . TYR A 1 84 ? -7.587 8.349 -9.873 1.00 83.50 84 TYR A C 1
ATOM 655 O O . TYR A 1 84 ? -6.448 8.301 -10.332 1.00 83.50 84 TYR A O 1
ATOM 663 N N . ARG A 1 85 ? -8.419 9.366 -10.123 1.00 82.31 85 ARG A N 1
ATOM 664 C CA . ARG A 1 85 ? -8.021 10.542 -10.911 1.00 82.31 85 ARG A CA 1
ATOM 665 C C . ARG A 1 85 ? -6.887 11.317 -10.241 1.00 82.31 85 ARG A C 1
ATOM 667 O O . ARG A 1 85 ? -5.871 11.567 -10.883 1.00 82.31 85 ARG A O 1
ATOM 674 N N . LEU A 1 86 ? -7.016 11.610 -8.944 1.00 82.00 86 LEU A N 1
ATOM 675 C CA . LEU A 1 86 ? -5.973 12.293 -8.170 1.00 82.00 86 LEU A CA 1
ATOM 676 C C . LEU A 1 86 ? -4.656 11.509 -8.170 1.00 82.00 86 LEU A C 1
ATOM 678 O O . LEU A 1 86 ? -3.597 12.085 -8.407 1.00 82.00 86 LEU A O 1
ATOM 682 N N . LEU A 1 87 ? -4.718 10.190 -7.961 1.00 83.25 87 LEU A N 1
ATOM 683 C CA . LEU A 1 87 ? -3.529 9.335 -7.976 1.00 83.25 87 LEU A CA 1
ATOM 684 C C . LEU A 1 87 ? -2.826 9.347 -9.338 1.00 83.25 87 LEU A C 1
ATOM 686 O O . LEU A 1 87 ? -1.606 9.469 -9.386 1.00 83.25 87 LEU A O 1
ATOM 690 N N . ARG A 1 88 ? -3.578 9.263 -10.442 1.00 79.12 88 ARG A N 1
ATOM 691 C CA . ARG A 1 88 ? -3.015 9.292 -11.803 1.00 79.12 88 ARG A CA 1
ATOM 692 C C . ARG A 1 88 ? -2.353 10.622 -12.122 1.00 79.12 88 ARG A C 1
ATOM 694 O O . ARG A 1 88 ? -1.233 10.627 -12.623 1.00 79.12 88 ARG A O 1
ATOM 701 N N . ARG A 1 89 ? -3.017 11.731 -11.797 1.00 77.19 89 ARG A N 1
ATOM 702 C CA . ARG A 1 89 ? -2.461 13.068 -12.002 1.00 77.19 89 ARG A CA 1
ATOM 703 C C . ARG A 1 89 ? -1.171 13.250 -11.206 1.00 77.19 89 ARG A C 1
ATOM 705 O O . ARG A 1 89 ? -0.151 13.601 -11.781 1.00 77.19 89 ARG A O 1
ATOM 712 N N . ASN A 1 90 ? -1.178 12.909 -9.917 1.00 74.06 90 ASN A N 1
ATOM 713 C CA . ASN A 1 90 ? 0.012 13.030 -9.072 1.00 74.06 90 ASN A CA 1
ATOM 714 C C . ASN A 1 90 ? 1.155 12.107 -9.543 1.00 74.06 90 ASN A C 1
ATOM 716 O O . ASN A 1 90 ? 2.326 12.450 -9.392 1.00 74.06 90 ASN A O 1
ATOM 720 N N . ALA A 1 91 ? 0.841 10.945 -10.126 1.00 72.38 91 ALA A N 1
ATOM 721 C CA . ALA A 1 91 ? 1.842 10.071 -10.736 1.00 72.38 91 ALA A CA 1
ATOM 722 C C . ALA A 1 91 ? 2.468 10.682 -12.005 1.00 72.38 91 ALA A C 1
ATOM 724 O O . ALA A 1 91 ? 3.650 10.461 -12.254 1.00 72.38 91 ALA A O 1
ATOM 725 N N . GLN A 1 92 ? 1.712 11.470 -12.780 1.00 67.19 92 GLN A N 1
ATOM 726 C CA . GLN A 1 92 ? 2.215 12.209 -13.947 1.00 67.19 92 GLN A CA 1
ATOM 727 C C . GLN A 1 92 ? 2.982 13.482 -13.559 1.00 67.19 92 GLN A C 1
ATOM 729 O O . GLN A 1 92 ? 3.996 13.792 -14.177 1.00 67.19 92 GLN A O 1
ATOM 734 N N . GLU A 1 93 ? 2.521 14.200 -12.531 1.00 66.88 93 GLU A N 1
ATOM 735 C CA . GLU A 1 93 ? 3.167 15.411 -12.001 1.00 66.88 93 GLU A CA 1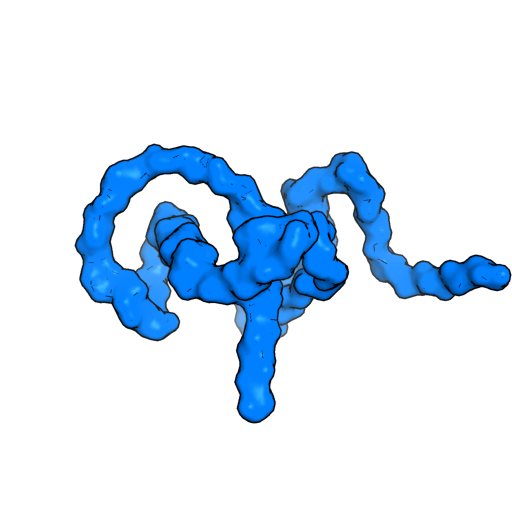
ATOM 736 C C . GLU A 1 93 ? 4.472 15.095 -11.249 1.00 66.88 93 GLU A C 1
ATOM 738 O O . GLU A 1 93 ? 5.336 15.960 -11.102 1.00 66.88 93 GLU A O 1
ATOM 743 N N . ARG A 1 94 ? 4.664 13.847 -10.797 1.00 64.38 94 ARG A N 1
ATOM 744 C CA . ARG A 1 94 ? 5.946 13.386 -10.253 1.00 64.38 94 ARG A CA 1
ATOM 745 C C . ARG A 1 94 ? 7.026 13.435 -11.335 1.00 64.38 94 ARG A C 1
ATOM 747 O O . ARG A 1 94 ? 7.066 12.594 -12.236 1.00 64.38 94 ARG A O 1
ATOM 754 N N . THR A 1 95 ? 7.977 14.356 -11.181 1.00 51.03 95 THR A N 1
ATOM 755 C CA . THR A 1 95 ? 9.228 14.394 -11.948 1.00 51.03 95 THR A CA 1
ATOM 756 C C . THR A 1 95 ? 9.998 13.091 -11.742 1.00 51.03 95 THR A C 1
ATOM 758 O O . THR A 1 95 ? 10.669 12.846 -10.743 1.00 51.03 95 THR A O 1
ATOM 761 N N . THR A 1 96 ? 9.851 12.203 -12.714 1.00 52.50 96 THR A N 1
ATOM 762 C CA . THR A 1 96 ? 10.486 10.892 -12.763 1.00 52.50 96 THR A CA 1
ATOM 763 C C . THR A 1 96 ? 11.909 11.118 -13.268 1.00 52.50 96 THR A C 1
ATOM 765 O O . THR A 1 96 ? 12.107 11.255 -14.473 1.00 52.50 96 THR A O 1
ATOM 768 N N . ALA A 1 97 ? 12.907 11.241 -12.382 1.00 42.81 97 ALA A N 1
ATOM 769 C CA . ALA A 1 97 ? 14.294 11.363 -12.839 1.00 42.81 97 ALA A CA 1
ATOM 770 C C . ALA A 1 97 ? 14.705 10.044 -13.520 1.00 42.81 97 ALA A C 1
ATOM 772 O O . ALA A 1 97 ? 14.964 9.017 -12.887 1.00 42.81 97 ALA A O 1
ATOM 773 N N . ALA A 1 98 ? 14.672 10.053 -14.850 1.00 42.94 98 ALA A N 1
ATOM 774 C CA . ALA A 1 98 ? 14.956 8.893 -15.669 1.00 42.94 98 ALA A CA 1
ATOM 775 C C . ALA A 1 98 ? 16.406 8.449 -15.432 1.00 42.94 98 ALA A C 1
ATOM 777 O O . ALA A 1 98 ? 17.357 9.160 -15.741 1.00 42.94 98 ALA A O 1
ATOM 778 N N . THR A 1 99 ? 16.585 7.259 -14.866 1.00 41.78 99 THR A N 1
ATOM 779 C CA . THR A 1 99 ? 17.888 6.584 -14.859 1.00 41.78 99 THR A CA 1
ATOM 780 C C . THR A 1 99 ? 17.996 5.772 -16.154 1.00 41.78 99 THR A C 1
ATOM 782 O O . THR A 1 99 ? 16.996 5.182 -16.566 1.00 41.78 99 THR A O 1
ATOM 785 N N . LEU A 1 100 ? 19.185 5.688 -16.771 1.00 40.91 100 LEU A N 1
ATOM 786 C CA . LEU A 1 100 ? 19.447 5.004 -18.059 1.00 40.91 100 LEU A CA 1
ATOM 787 C C . LEU A 1 100 ? 18.887 3.565 -18.179 1.00 40.91 100 LEU A C 1
ATOM 789 O O . LEU A 1 100 ? 18.745 3.062 -19.286 1.00 40.91 100 LEU A O 1
ATOM 793 N N . MET A 1 101 ? 18.539 2.904 -17.067 1.00 45.31 101 MET A N 1
ATOM 794 C CA . MET A 1 101 ? 17.980 1.545 -17.043 1.00 45.31 101 MET A CA 1
ATOM 795 C C . MET A 1 101 ? 16.444 1.454 -17.066 1.00 45.31 101 MET A C 1
ATOM 797 O O . MET A 1 101 ? 15.920 0.377 -17.337 1.00 45.31 101 MET A O 1
ATOM 801 N N . ASN A 1 102 ? 15.697 2.521 -16.756 1.00 51.75 102 ASN A N 1
ATOM 802 C CA . ASN A 1 102 ? 14.229 2.498 -16.810 1.00 51.75 102 ASN A CA 1
ATOM 803 C C . ASN A 1 102 ? 13.651 3.925 -16.802 1.00 51.75 102 ASN A C 1
ATOM 805 O O . ASN A 1 102 ? 13.723 4.634 -15.796 1.00 51.75 102 ASN A O 1
ATOM 809 N N . MET A 1 103 ? 13.011 4.308 -17.908 1.00 52.56 103 MET A N 1
ATOM 810 C CA . MET A 1 103 ? 12.431 5.641 -18.129 1.00 52.56 103 MET A CA 1
ATOM 811 C C . MET A 1 103 ? 11.211 5.938 -17.231 1.00 52.56 103 MET A C 1
ATOM 813 O O . MET A 1 103 ? 10.812 7.088 -17.105 1.00 52.56 103 MET A O 1
ATOM 817 N N . ARG A 1 104 ? 10.637 4.922 -16.563 1.00 53.69 104 ARG A N 1
ATOM 818 C CA . ARG A 1 104 ? 9.517 5.050 -15.603 1.00 53.69 104 ARG A CA 1
ATOM 819 C C . ARG A 1 104 ? 9.958 4.913 -14.136 1.00 53.69 104 ARG A C 1
ATOM 821 O O . ARG A 1 104 ? 9.212 4.413 -13.297 1.00 53.69 104 ARG A O 1
ATOM 828 N N . SER A 1 105 ? 11.209 5.245 -13.830 1.00 53.97 105 SER A N 1
ATOM 829 C CA . SER A 1 105 ? 11.774 5.122 -12.479 1.00 53.97 105 SER A CA 1
ATOM 830 C C . SER A 1 105 ? 11.524 6.373 -11.656 1.00 53.97 105 SER A C 1
ATOM 832 O O . SER A 1 105 ? 11.958 7.434 -12.068 1.00 53.97 105 SER A O 1
ATOM 834 N N . SER A 1 106 ? 10.923 6.259 -10.472 1.00 53.28 106 SER A N 1
ATOM 835 C CA . SER A 1 106 ? 10.795 7.381 -9.531 1.00 53.28 106 SER A CA 1
ATOM 836 C C . SER A 1 106 ? 11.991 7.421 -8.560 1.00 53.28 106 SER A C 1
ATOM 838 O O . SER A 1 106 ? 11.950 6.731 -7.537 1.00 53.28 106 SER A O 1
ATOM 840 N N . PRO A 1 107 ? 13.086 8.157 -8.818 1.00 51.41 107 PRO A N 1
ATOM 841 C CA . PRO A 1 107 ? 13.991 8.553 -7.753 1.00 51.41 107 PRO A CA 1
ATOM 842 C C . PRO A 1 107 ? 13.427 9.800 -7.066 1.00 51.41 107 PRO A C 1
ATOM 844 O O . PRO A 1 107 ? 13.094 10.793 -7.706 1.00 51.41 107 PRO A O 1
ATOM 847 N N . LEU A 1 108 ? 13.324 9.742 -5.742 1.00 40.00 108 LEU A N 1
ATOM 848 C CA . LEU A 1 108 ? 13.225 10.944 -4.924 1.00 40.00 108 LEU A CA 1
ATOM 849 C C . LEU A 1 108 ? 14.579 11.659 -5.033 1.00 40.00 108 LEU A C 1
ATOM 851 O O . LEU A 1 108 ? 15.574 11.139 -4.529 1.00 40.00 108 LEU A O 1
ATOM 855 N N . GLN A 1 109 ? 14.643 12.819 -5.695 1.00 37.16 109 GLN A N 1
ATOM 856 C CA . GLN A 1 109 ? 15.735 13.753 -5.423 1.00 37.16 109 GLN A CA 1
ATOM 857 C C . GLN A 1 109 ? 15.547 14.229 -3.982 1.00 37.16 109 GLN A C 1
ATOM 859 O O . GLN A 1 109 ? 14.655 15.019 -3.687 1.00 37.16 109 GLN A O 1
ATOM 864 N N . SER A 1 110 ? 16.359 13.700 -3.070 1.00 34.88 110 SER A N 1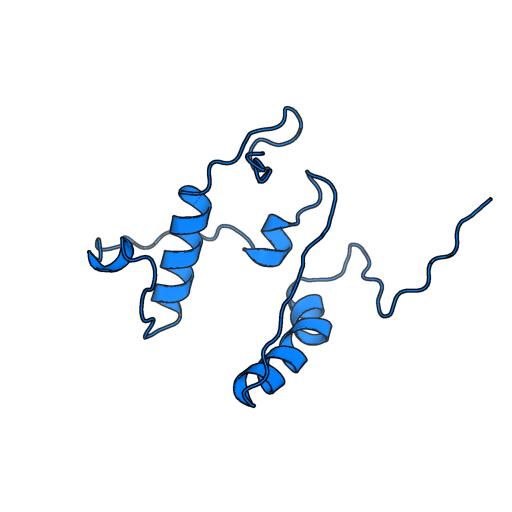
ATOM 865 C CA . SER A 1 110 ? 16.581 14.353 -1.787 1.00 34.88 110 SER A CA 1
ATOM 866 C C . SER A 1 110 ? 17.353 15.632 -2.091 1.00 34.88 110 SER A C 1
ATOM 868 O O . SER A 1 110 ? 18.526 15.550 -2.448 1.00 34.88 110 SER A O 1
ATOM 870 N N . SER A 1 111 ? 16.710 16.796 -1.991 1.00 31.86 111 SER A N 1
ATOM 871 C CA . SER A 1 111 ? 17.471 18.030 -1.792 1.00 31.86 111 SER A CA 1
ATOM 872 C C . SER A 1 111 ? 18.089 17.925 -0.403 1.00 31.86 111 SER A C 1
ATOM 874 O O . SER A 1 111 ? 17.358 17.824 0.583 1.00 31.86 111 SER A O 1
ATOM 876 N N . MET A 1 112 ? 19.417 17.843 -0.343 1.00 34.22 112 MET A N 1
ATOM 877 C CA . MET A 1 112 ? 20.152 18.339 0.822 1.00 34.22 112 MET A CA 1
ATOM 878 C C . MET A 1 112 ? 20.206 19.863 0.748 1.00 34.22 112 MET A C 1
ATOM 880 O O . MET A 1 112 ? 20.049 20.390 -0.381 1.00 34.22 112 MET A O 1
#

Secondary structure (DSSP, 8-state):
-PPP---S----TT--HHHHIIIIIHHHHHHHHTT----------TTSSHHHHHH------------GGGGSSS----SHHHHHHHHHHHHHHS----BTTBTT--------

pLDDT: mean 73.17, std 17.5, range [31.86, 96.94]

InterPro domains:
  IPR001752 Kinesin motor domain [PF00225] (5-57)
  IPR001752 Kinesin motor domain [PS50067] (1-112)
  IPR027417 P-loop containing nucleoside triphosphate hydrolase [SSF52540] (6-106)
  IPR036961 Kinesin motor domain superfamily [G3DSA:3.40.850.10] (1-73)
  IPR047149 Kinesin-like protein KIF11-like [PTHR47970] (5-61)

Organism: Ancylostoma caninum (NCBI:txid29170)